Protein AF-A0A248YL00-F1 (afdb_monomer_lite)

Radius of gyration: 15.85 Å; chains: 1; bounding box: 40×35×30 Å

pLDDT: mean 76.65, std 16.55, range [33.88, 95.5]

Sequence (108 aa):
MCHTYYVLAGKTPVLVHNCGGPGRDLIDGDAQYHIISGNRTGGGHKWPGRPNKTVFPESWDTDKILDGVADVATNPSSTWTWQKGAHGSLYTRKEELSRVKIEDVYDG

Foldseek 3Di:
DWDWDFDDPPPDTDTDTRPDDFLPVVADPQRLCQQDCRDPVHRHQDPVGDPPHPHDDVPDDSRNVSRQVSCQVPDPPWDKDFPAADPPDQAHPVRHGTDIDTDDDDPD

Secondary structure (DSSP, 8-state):
--EEEEEEETTEEEEEEE----HHHHS-HHHHHHHHT-BTTB---STT--TT-PPPPTT--HHHHHHHHHHHHH-TTSEEEEEESSTT-SB-TTSPBPEEEEE-----

Structure (mmCIF, N/CA/C/O backbone):
data_AF-A0A248YL00-F1
#
_entry.id   AF-A0A248YL00-F1
#
loop_
_atom_site.group_PDB
_atom_site.id
_atom_site.type_symbol
_atom_site.label_atom_id
_atom_site.label_alt_id
_atom_site.label_comp_id
_atom_site.label_asym_id
_atom_site.label_entity_id
_atom_site.label_seq_id
_atom_site.pdbx_PDB_ins_code
_atom_site.Cartn_x
_atom_site.Cartn_y
_atom_site.Cartn_z
_atom_site.occupancy
_atom_site.B_iso_or_equiv
_atom_site.auth_seq_id
_atom_site.auth_comp_id
_atom_site.auth_asym_id
_atom_site.auth_atom_id
_atom_site.pdbx_PDB_model_num
ATOM 1 N N . MET A 1 1 ? -5.658 -14.967 -4.451 1.00 45.75 1 MET A N 1
ATOM 2 C CA . MET A 1 1 ? -5.856 -15.711 -3.185 1.00 45.75 1 MET A CA 1
ATOM 3 C C . MET A 1 1 ? -7.316 -15.533 -2.777 1.00 45.75 1 MET A C 1
ATOM 5 O O . MET A 1 1 ? -7.854 -14.477 -3.072 1.00 45.75 1 MET A O 1
ATOM 9 N N . CYS A 1 2 ? -8.003 -16.535 -2.217 1.00 45.75 2 CYS A N 1
ATOM 10 C CA . CYS A 1 2 ? -9.393 -16.342 -1.776 1.00 45.75 2 CYS A CA 1
ATOM 11 C C . CYS A 1 2 ? -9.405 -15.904 -0.314 1.00 45.75 2 CYS A C 1
ATOM 13 O O . CYS A 1 2 ? -8.961 -16.661 0.550 1.00 45.75 2 CYS A O 1
ATOM 15 N N . HIS A 1 3 ? -9.945 -14.719 -0.034 1.00 46.38 3 HIS A N 1
ATOM 16 C CA . HIS A 1 3 ? -10.181 -14.298 1.344 1.00 46.38 3 HIS A CA 1
ATOM 17 C C . HIS A 1 3 ? -11.506 -14.849 1.825 1.00 46.38 3 HIS A C 1
ATOM 19 O O . HIS A 1 3 ? -12.541 -14.726 1.165 1.00 46.38 3 HIS A O 1
ATOM 25 N N . THR A 1 4 ? -11.450 -15.483 2.989 1.00 44.22 4 THR A N 1
ATOM 26 C CA . THR A 1 4 ? -12.624 -16.006 3.674 1.00 44.22 4 THR A CA 1
ATOM 27 C C . THR A 1 4 ? -12.886 -15.107 4.863 1.00 44.22 4 THR A C 1
ATOM 29 O O . THR A 1 4 ? -12.077 -15.053 5.787 1.00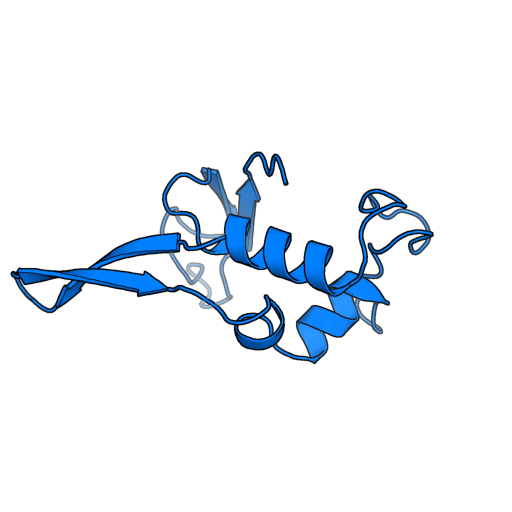 44.22 4 THR A O 1
ATOM 32 N N . TYR A 1 5 ? -14.008 -14.395 4.844 1.00 49.81 5 TYR A N 1
ATOM 33 C CA . TYR A 1 5 ? -14.418 -13.557 5.962 1.00 49.81 5 TYR A CA 1
ATOM 34 C C . TYR A 1 5 ? -15.803 -13.955 6.463 1.00 49.81 5 TYR A C 1
ATOM 36 O O . TYR A 1 5 ? -16.685 -14.373 5.707 1.00 49.81 5 TYR A O 1
ATOM 44 N N . TYR A 1 6 ? -15.982 -13.812 7.775 1.00 44.88 6 TYR A N 1
ATOM 45 C CA . TYR A 1 6 ? -17.276 -13.935 8.426 1.00 44.88 6 TYR A CA 1
ATOM 46 C C . TYR A 1 6 ? -17.928 -12.560 8.462 1.00 44.88 6 TYR A C 1
ATOM 48 O O . TYR A 1 6 ? -17.445 -11.663 9.152 1.00 44.88 6 TYR A O 1
ATOM 56 N N . VAL A 1 7 ? -19.038 -12.394 7.745 1.00 46.34 7 VAL A N 1
ATOM 57 C CA . VAL A 1 7 ? -19.884 -11.206 7.905 1.00 46.34 7 VAL A CA 1
ATOM 58 C C . VAL A 1 7 ? -21.054 -11.568 8.804 1.00 46.34 7 VAL A C 1
ATOM 60 O O . VAL A 1 7 ? -21.720 -12.584 8.598 1.00 46.34 7 VAL A O 1
ATOM 63 N N . LEU A 1 8 ? -21.326 -10.729 9.800 1.00 43.12 8 LEU A N 1
ATOM 64 C CA . LEU A 1 8 ? -22.530 -10.852 10.613 1.00 43.12 8 LEU A CA 1
ATOM 65 C C . LEU A 1 8 ? -23.703 -10.201 9.873 1.00 43.12 8 LEU A C 1
ATOM 67 O O . LEU A 1 8 ? -23.865 -8.982 9.889 1.00 43.12 8 LEU A O 1
ATOM 71 N N . ALA A 1 9 ? -24.543 -11.019 9.237 1.00 45.09 9 ALA A N 1
ATOM 72 C CA . ALA A 1 9 ? -25.847 -10.587 8.743 1.00 45.09 9 ALA A CA 1
ATOM 73 C C . ALA A 1 9 ? -26.867 -10.732 9.886 1.00 45.09 9 ALA A C 1
ATOM 75 O O . ALA A 1 9 ? -27.526 -11.761 10.050 1.00 45.09 9 ALA A O 1
ATOM 76 N N . GLY A 1 10 ? -26.936 -9.724 10.756 1.00 67.88 10 GLY A N 1
ATOM 77 C CA . GLY A 1 10 ? -27.701 -9.820 12.001 1.00 67.88 10 GLY A CA 1
ATOM 78 C C . GLY A 1 10 ? -27.000 -10.725 13.022 1.00 67.88 10 GLY A C 1
ATOM 79 O O . GLY A 1 10 ? -25.908 -10.399 13.473 1.00 67.88 10 GLY A O 1
ATOM 80 N N . LYS A 1 11 ? -27.628 -11.845 13.415 1.00 48.00 11 LYS A N 1
ATOM 81 C CA . LYS A 1 11 ? -27.058 -12.825 14.373 1.00 48.00 11 LYS A CA 1
ATOM 82 C C . LYS A 1 11 ? -26.432 -14.057 13.709 1.00 48.00 11 LYS A C 1
ATOM 84 O O . LYS A 1 11 ? -25.841 -14.875 14.408 1.00 48.00 11 LYS A O 1
ATOM 89 N N . THR A 1 12 ? -26.578 -14.209 12.396 1.00 33.88 12 THR A N 1
ATOM 90 C CA . THR A 1 12 ? -26.099 -15.392 11.676 1.00 33.88 12 THR A CA 1
ATOM 91 C C . THR A 1 12 ? -24.773 -15.065 10.990 1.00 33.88 12 THR A C 1
ATOM 93 O O . THR A 1 12 ? -24.739 -14.136 10.178 1.00 33.88 12 THR A O 1
ATOM 96 N N . PRO A 1 13 ? -23.679 -15.789 11.290 1.00 41.62 13 PRO A N 1
ATOM 97 C CA . PRO A 1 13 ? -22.437 -15.633 10.549 1.00 41.62 13 PRO A CA 1
ATOM 98 C C . PRO A 1 13 ? -22.618 -16.214 9.144 1.00 41.62 13 PRO A C 1
ATOM 100 O O . PRO A 1 13 ? -22.930 -17.394 8.985 1.00 41.62 13 PRO A O 1
ATOM 103 N N . VAL A 1 14 ? -22.437 -15.376 8.124 1.00 39.72 14 VAL A N 1
ATOM 104 C CA . VAL A 1 14 ? -22.437 -15.801 6.722 1.00 39.72 14 VAL A CA 1
ATOM 105 C C . VAL A 1 14 ? -20.990 -15.994 6.297 1.00 39.72 14 VAL A C 1
ATOM 107 O O . VAL A 1 14 ? -20.178 -15.071 6.402 1.00 39.72 14 VAL A O 1
ATOM 110 N N . LEU A 1 15 ? -20.678 -17.207 5.839 1.00 52.53 15 LEU A N 1
ATOM 111 C CA . LEU A 1 15 ? -19.379 -17.537 5.274 1.00 52.53 15 LEU A CA 1
ATOM 112 C C . LEU A 1 15 ? -19.325 -17.000 3.845 1.00 52.53 15 LEU A C 1
ATOM 114 O O . LEU A 1 15 ? -20.005 -17.519 2.958 1.00 52.53 15 LEU A O 1
ATOM 118 N N . VAL A 1 16 ? -18.550 -15.939 3.635 1.00 55.16 16 VAL A N 1
ATOM 119 C CA . VAL A 1 16 ? -18.374 -15.358 2.306 1.00 55.16 16 VAL A CA 1
ATOM 120 C C . VAL A 1 16 ? -17.027 -15.796 1.760 1.00 55.16 16 VAL A C 1
ATOM 122 O O . VAL A 1 16 ? -15.976 -15.534 2.346 1.00 55.16 16 VAL A O 1
ATOM 125 N N . HIS A 1 17 ? -17.082 -16.476 0.620 1.00 44.38 17 HIS A N 1
ATOM 126 C CA . HIS A 1 17 ? -15.912 -16.862 -0.150 1.00 44.38 17 HIS A CA 1
ATOM 127 C C . HIS A 1 17 ? -15.703 -15.807 -1.233 1.00 44.38 17 HIS A C 1
ATOM 129 O O . HIS A 1 17 ? -16.351 -15.859 -2.279 1.00 44.38 17 HIS A O 1
ATOM 135 N N . ASN A 1 18 ? -14.814 -14.844 -0.992 1.00 51.84 18 ASN A N 1
ATOM 136 C CA . ASN A 1 18 ? -14.387 -13.930 -2.045 1.00 51.84 18 ASN A CA 1
ATOM 137 C C . ASN A 1 18 ? -13.308 -14.623 -2.892 1.00 51.84 18 ASN A C 1
ATOM 139 O O . ASN A 1 18 ? -12.109 -14.425 -2.688 1.00 51.84 18 ASN A O 1
ATOM 143 N N . CYS A 1 19 ? -13.741 -15.514 -3.788 1.00 51.91 19 CYS A N 1
ATOM 144 C CA . CYS A 1 19 ? -12.876 -16.146 -4.780 1.00 51.91 19 CYS A CA 1
ATOM 145 C C . CYS A 1 19 ? -12.979 -15.410 -6.125 1.00 51.91 19 CYS A C 1
ATOM 147 O O . CYS A 1 19 ? -13.810 -15.762 -6.957 1.00 51.91 19 CYS A O 1
ATOM 149 N N . GLY A 1 20 ? -12.077 -14.445 -6.339 1.00 47.25 20 GLY A N 1
ATOM 150 C CA . GLY A 1 20 ? -11.693 -13.950 -7.666 1.00 47.25 20 GLY A CA 1
ATOM 151 C C . GLY A 1 20 ? -12.284 -12.602 -8.094 1.00 47.25 20 GLY A C 1
ATOM 152 O O . GLY A 1 20 ? -13.392 -12.545 -8.614 1.00 47.25 20 GLY A O 1
ATOM 153 N N . GLY A 1 21 ? -11.463 -11.557 -7.980 1.00 51.25 21 GLY A N 1
ATOM 154 C CA . GLY A 1 21 ? -11.537 -10.281 -8.698 1.00 51.25 21 GLY A CA 1
ATOM 155 C C . GLY A 1 21 ? -10.246 -9.506 -8.393 1.00 51.25 21 GLY A C 1
ATOM 156 O O . GLY A 1 21 ? -9.897 -9.436 -7.212 1.00 51.25 21 GLY A O 1
ATOM 157 N N . PRO A 1 22 ? -9.477 -9.041 -9.401 1.00 62.25 22 PRO A N 1
ATOM 158 C CA . PRO A 1 22 ? -8.160 -8.426 -9.211 1.00 62.25 22 PRO A CA 1
ATOM 159 C C . PRO A 1 22 ? -8.292 -7.246 -8.250 1.00 62.25 22 PRO A C 1
ATOM 161 O O . PRO A 1 22 ? -9.336 -6.603 -8.242 1.00 62.25 22 PRO A O 1
ATOM 164 N N . GLY A 1 23 ? -7.264 -6.868 -7.494 1.00 60.06 23 GLY A N 1
ATOM 165 C CA . GLY A 1 23 ? -7.291 -5.676 -6.638 1.00 60.06 23 GLY A CA 1
ATOM 166 C C . GLY A 1 23 ? -7.801 -4.414 -7.355 1.00 60.06 23 GLY A C 1
ATOM 167 O O . GLY A 1 23 ? -8.264 -3.485 -6.706 1.00 60.06 23 GLY A O 1
ATOM 168 N N . ARG A 1 24 ? -7.824 -4.409 -8.696 1.00 69.06 24 ARG A N 1
ATOM 169 C CA . ARG A 1 24 ? -8.519 -3.438 -9.554 1.00 69.06 24 ARG A CA 1
ATOM 170 C C . ARG A 1 24 ? -10.020 -3.253 -9.291 1.00 69.06 24 ARG A C 1
ATOM 172 O O . ARG A 1 24 ? -10.527 -2.174 -9.574 1.00 69.06 24 ARG A O 1
ATOM 179 N N . ASP A 1 25 ? -10.720 -4.269 -8.802 1.00 75.25 25 ASP A N 1
ATOM 180 C CA . ASP A 1 25 ? -12.159 -4.200 -8.524 1.00 75.25 25 ASP A CA 1
ATOM 181 C C . ASP A 1 25 ? -12.435 -3.575 -7.147 1.00 75.25 25 ASP A C 1
ATOM 183 O O . ASP A 1 25 ? -13.491 -2.984 -6.926 1.00 75.25 25 ASP A O 1
ATOM 187 N N . LEU A 1 26 ? -11.473 -3.683 -6.220 1.00 79.75 26 LEU A N 1
ATOM 188 C CA . LEU A 1 26 ? -11.559 -3.152 -4.855 1.00 79.75 26 LEU A CA 1
ATOM 189 C C . LEU A 1 26 ? -10.900 -1.776 -4.700 1.00 79.75 26 LEU A C 1
ATOM 191 O O . LEU A 1 26 ? -11.250 -1.018 -3.796 1.00 79.75 26 LEU A O 1
ATOM 195 N N . ILE A 1 27 ? -9.944 -1.455 -5.567 1.00 79.88 27 ILE A N 1
ATOM 196 C CA . ILE A 1 27 ? -9.185 -0.206 -5.565 1.00 79.88 27 ILE A CA 1
ATOM 197 C C . ILE A 1 27 ? -9.671 0.630 -6.747 1.00 79.88 27 ILE A C 1
ATOM 199 O O . ILE A 1 27 ? -9.594 0.180 -7.886 1.00 79.88 27 ILE A O 1
ATOM 203 N N . ASP A 1 28 ? -10.149 1.853 -6.520 1.00 86.69 28 ASP A N 1
ATOM 204 C CA . ASP A 1 28 ? -10.611 2.706 -7.619 1.00 86.69 28 ASP A CA 1
ATOM 205 C C . ASP A 1 28 ? -9.469 3.100 -8.577 1.00 86.69 28 ASP A C 1
ATOM 207 O O . ASP A 1 28 ? -8.288 3.061 -8.230 1.00 86.69 28 ASP A O 1
ATOM 211 N N . GLY A 1 29 ? -9.815 3.496 -9.803 1.00 87.25 29 GLY A N 1
ATOM 212 C CA . GLY A 1 29 ? -8.830 3.766 -10.852 1.00 87.25 29 GLY A CA 1
ATOM 213 C C . GLY A 1 29 ? -7.815 4.873 -10.528 1.00 87.25 29 GLY A C 1
ATOM 214 O O . GLY A 1 29 ? -6.658 4.752 -10.936 1.00 87.25 29 GLY A O 1
ATOM 215 N N . ASP A 1 30 ? -8.192 5.926 -9.787 1.00 88.25 30 ASP A N 1
ATOM 216 C CA . ASP A 1 30 ? -7.230 6.966 -9.388 1.00 88.25 30 ASP A CA 1
ATOM 217 C C . ASP A 1 30 ? -6.284 6.437 -8.309 1.00 88.25 30 ASP A C 1
ATOM 219 O O . ASP A 1 30 ? -5.076 6.662 -8.395 1.00 88.25 30 ASP A O 1
ATOM 223 N N . ALA A 1 31 ? -6.795 5.657 -7.353 1.00 86.62 31 ALA A N 1
ATOM 224 C CA . ALA A 1 31 ? -5.963 4.990 -6.357 1.00 86.62 31 ALA A CA 1
ATOM 225 C C . ALA A 1 31 ? -5.001 3.974 -6.997 1.00 86.62 31 ALA A C 1
ATOM 227 O O . ALA A 1 31 ? -3.812 3.973 -6.672 1.00 86.62 31 ALA A O 1
ATOM 228 N N . GLN A 1 32 ? -5.459 3.173 -7.965 1.00 91.50 32 GLN A N 1
ATOM 229 C CA . GLN A 1 32 ? -4.591 2.277 -8.739 1.00 91.50 32 GLN A CA 1
ATOM 230 C C . GLN A 1 32 ? -3.488 3.065 -9.451 1.00 91.50 32 GLN A C 1
ATOM 232 O O . GLN A 1 32 ? -2.304 2.738 -9.335 1.00 91.50 32 GLN A O 1
ATOM 237 N N . TYR A 1 33 ? -3.856 4.135 -10.161 1.00 93.44 33 TYR A N 1
ATOM 238 C CA . TYR A 1 33 ? -2.897 4.976 -10.868 1.00 93.44 33 TYR A CA 1
ATOM 239 C C . TYR A 1 33 ? -1.905 5.633 -9.901 1.00 93.44 33 TYR A C 1
ATOM 241 O O . TYR A 1 33 ? -0.704 5.637 -10.172 1.00 93.44 33 TYR A O 1
ATOM 249 N N . HIS A 1 34 ? -2.367 6.109 -8.742 1.00 93.75 34 HIS A N 1
ATOM 250 C CA . HIS A 1 34 ? -1.519 6.648 -7.684 1.00 93.75 34 HIS A CA 1
ATOM 251 C C . HIS A 1 34 ? -0.529 5.600 -7.159 1.00 93.75 34 HIS A C 1
ATOM 253 O O . HIS A 1 34 ? 0.659 5.892 -7.043 1.00 93.75 34 HIS A O 1
ATOM 259 N N . ILE A 1 35 ? -0.971 4.372 -6.876 1.00 93.00 35 ILE A N 1
ATOM 260 C CA . ILE A 1 35 ? -0.092 3.295 -6.397 1.00 93.00 35 ILE A CA 1
ATOM 261 C C . ILE A 1 35 ? 0.961 2.958 -7.456 1.00 93.00 35 ILE A C 1
ATOM 263 O O . ILE A 1 35 ? 2.153 2.930 -7.149 1.00 93.00 35 ILE A O 1
ATOM 267 N N . ILE A 1 36 ? 0.541 2.744 -8.703 1.00 95.00 36 ILE A N 1
ATOM 268 C CA . ILE A 1 36 ? 1.391 2.182 -9.756 1.00 95.00 36 ILE A CA 1
ATOM 269 C C . ILE A 1 36 ? 2.303 3.235 -10.383 1.00 95.00 36 ILE A C 1
ATOM 271 O O . ILE A 1 36 ? 3.524 3.109 -10.315 1.00 95.00 36 ILE A O 1
ATOM 275 N N . SER A 1 37 ? 1.730 4.281 -10.974 1.00 94.19 37 SER A N 1
ATOM 276 C CA . SER A 1 37 ? 2.462 5.278 -11.771 1.00 94.19 37 SER A CA 1
ATOM 277 C C . SER A 1 37 ? 2.677 6.593 -11.027 1.00 94.19 37 SER A C 1
ATOM 279 O O . SER A 1 37 ? 3.664 7.294 -11.254 1.00 94.19 37 SER A O 1
ATOM 281 N N . GLY A 1 38 ? 1.776 6.909 -10.104 1.00 93.12 38 GLY A N 1
ATOM 282 C CA . GLY A 1 38 ? 1.723 8.181 -9.413 1.00 93.12 38 GLY A CA 1
ATOM 283 C C . GLY A 1 38 ? 0.949 9.245 -10.174 1.00 93.12 38 GLY A C 1
ATOM 284 O O . GLY A 1 38 ? 1.000 9.350 -11.396 1.00 93.12 38 GLY A O 1
ATOM 285 N N . ASN A 1 39 ? 0.279 10.105 -9.418 1.00 90.50 39 ASN A N 1
ATOM 286 C CA . ASN A 1 39 ? -0.438 11.266 -9.925 1.00 90.50 39 ASN A CA 1
ATOM 287 C C . ASN A 1 39 ? 0.159 12.562 -9.341 1.00 90.50 39 ASN A C 1
ATOM 289 O O . ASN A 1 39 ? 1.299 12.597 -8.858 1.00 90.50 39 ASN A O 1
ATOM 293 N N . ARG A 1 40 ? -0.585 13.669 -9.441 1.00 88.38 40 ARG A N 1
ATOM 294 C CA . ARG A 1 40 ? 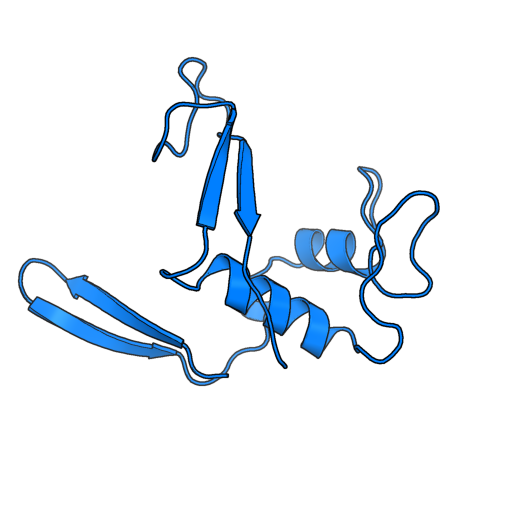-0.135 15.001 -9.002 1.00 88.38 40 ARG A CA 1
ATOM 295 C C . ARG A 1 40 ? 0.083 15.096 -7.488 1.00 88.38 40 ARG A C 1
ATOM 297 O O . ARG A 1 40 ? 0.848 15.948 -7.052 1.00 88.38 40 ARG A O 1
ATOM 304 N N . THR A 1 41 ? -0.563 14.243 -6.694 1.00 86.75 41 THR A N 1
ATOM 305 C CA . THR A 1 41 ? -0.435 14.251 -5.226 1.00 86.75 41 THR A CA 1
ATOM 306 C C . THR A 1 41 ? 0.701 13.353 -4.729 1.00 86.75 41 THR A C 1
ATOM 308 O O . THR A 1 41 ? 1.015 13.362 -3.541 1.00 86.75 41 THR A O 1
ATOM 311 N N . GLY A 1 42 ? 1.351 12.599 -5.623 1.00 86.75 42 GLY A N 1
ATOM 312 C CA . GLY A 1 42 ? 2.445 11.692 -5.289 1.00 86.75 42 GLY A CA 1
ATOM 313 C C . GLY A 1 42 ? 2.244 10.312 -5.904 1.00 86.75 42 GLY A C 1
ATOM 314 O O . GLY A 1 42 ? 1.799 10.206 -7.042 1.00 86.75 42 GLY A O 1
ATOM 315 N N . GLY A 1 43 ? 2.608 9.267 -5.160 1.00 76.81 43 GLY A N 1
ATOM 316 C CA . GLY A 1 43 ? 2.504 7.875 -5.612 1.00 76.81 43 GLY A CA 1
ATOM 317 C C . GLY A 1 43 ? 3.426 7.523 -6.786 1.00 76.81 43 GLY A C 1
ATOM 318 O O . GLY A 1 43 ? 4.112 8.406 -7.290 1.00 76.81 43 GLY A O 1
ATOM 319 N N . GLY A 1 44 ? 3.459 6.260 -7.212 1.00 92.75 44 GLY A N 1
ATOM 320 C CA . GLY A 1 44 ? 4.415 5.712 -8.186 1.00 92.75 44 GLY A CA 1
ATOM 321 C C . GLY A 1 44 ? 5.386 4.729 -7.536 1.00 92.75 44 GLY A C 1
ATOM 322 O O . GLY A 1 44 ? 6.592 4.962 -7.514 1.00 92.75 44 GLY A O 1
ATOM 323 N N . HIS A 1 45 ? 4.837 3.684 -6.923 1.00 95.38 45 HIS A N 1
ATOM 324 C CA . HIS A 1 45 ? 5.558 2.691 -6.129 1.00 95.38 45 HIS A CA 1
ATOM 325 C C . HIS A 1 45 ? 5.932 1.440 -6.929 1.00 95.38 45 HIS A C 1
ATOM 327 O O . HIS A 1 45 ? 6.772 0.663 -6.477 1.00 95.38 45 HIS A O 1
ATOM 333 N N . LYS A 1 46 ? 5.340 1.223 -8.110 1.00 95.50 46 LYS A N 1
ATOM 334 C CA . LYS A 1 46 ? 5.763 0.127 -8.987 1.00 95.50 46 LYS A CA 1
ATOM 335 C C . LYS A 1 46 ? 7.176 0.403 -9.493 1.00 95.50 46 LYS A C 1
ATOM 337 O O . LYS A 1 46 ? 7.431 1.499 -9.988 1.00 95.50 46 LYS A O 1
ATOM 342 N N . TRP A 1 47 ? 8.062 -0.588 -9.400 1.00 94.00 47 TRP A N 1
ATOM 343 C CA . TRP A 1 47 ? 9.419 -0.518 -9.945 1.00 94.00 47 TRP A CA 1
ATOM 344 C C . TRP A 1 47 ? 9.424 -0.032 -11.413 1.00 94.00 47 TRP A C 1
ATOM 346 O O . TRP A 1 47 ? 8.568 -0.464 -12.191 1.00 94.00 47 TRP A O 1
ATOM 356 N N . PRO A 1 48 ? 10.341 0.871 -11.816 1.00 94.81 48 PRO A N 1
ATOM 357 C CA . PRO A 1 48 ? 11.486 1.416 -11.064 1.00 94.81 48 PRO A CA 1
ATOM 358 C C . PRO A 1 48 ? 11.130 2.491 -10.021 1.00 94.81 48 PRO A C 1
ATOM 360 O O . PRO A 1 48 ? 12.003 2.988 -9.316 1.00 94.81 48 PRO A O 1
ATOM 363 N N . GLY A 1 49 ? 9.848 2.827 -9.890 1.00 92.56 49 GLY A N 1
ATOM 364 C CA . GLY A 1 49 ? 9.332 3.778 -8.917 1.00 92.56 49 GLY A CA 1
ATOM 365 C C . GLY A 1 49 ? 9.660 5.230 -9.233 1.00 92.56 49 GLY A C 1
ATOM 366 O O . GLY A 1 49 ? 10.498 5.564 -10.070 1.00 92.56 49 GLY A O 1
ATOM 367 N N . ARG A 1 50 ? 8.976 6.134 -8.535 1.00 91.56 50 ARG A N 1
ATOM 368 C CA . ARG A 1 50 ? 9.327 7.556 -8.510 1.00 91.56 50 ARG A CA 1
ATOM 369 C C . ARG A 1 50 ? 10.389 7.832 -7.438 1.00 91.56 50 ARG A C 1
ATOM 371 O O . ARG A 1 50 ? 10.460 7.104 -6.447 1.00 91.56 50 ARG A O 1
ATOM 378 N N . PRO A 1 51 ? 11.176 8.916 -7.580 1.00 92.00 51 PRO A N 1
ATOM 379 C CA . PRO A 1 51 ? 12.188 9.287 -6.595 1.00 92.00 51 PRO A CA 1
ATOM 380 C C . PRO A 1 51 ? 11.625 9.369 -5.169 1.00 92.00 51 PRO A C 1
ATOM 382 O O . PRO A 1 51 ? 10.524 9.883 -4.956 1.00 92.00 51 PRO A O 1
ATOM 385 N N . ASN A 1 52 ? 12.409 8.909 -4.190 1.00 88.69 52 ASN A N 1
ATOM 386 C CA . ASN A 1 52 ? 12.075 8.927 -2.758 1.00 88.69 52 ASN A CA 1
ATOM 387 C C . ASN A 1 52 ? 10.828 8.106 -2.369 1.00 88.69 52 ASN A C 1
ATOM 389 O O . ASN A 1 52 ? 10.171 8.411 -1.370 1.00 88.69 52 ASN A O 1
ATOM 393 N N . LYS A 1 53 ? 10.478 7.074 -3.145 1.00 86.62 53 LYS A N 1
ATOM 394 C CA . LYS A 1 53 ? 9.434 6.104 -2.792 1.00 86.62 53 LYS A CA 1
ATOM 395 C C . LYS A 1 53 ? 10.047 4.760 -2.418 1.00 86.62 53 LYS A C 1
ATOM 397 O O . LYS A 1 53 ? 11.005 4.318 -3.040 1.00 86.62 53 LYS A O 1
ATOM 402 N N . THR A 1 54 ? 9.450 4.092 -1.433 1.00 90.38 54 THR A N 1
ATOM 403 C CA . THR A 1 54 ? 9.650 2.652 -1.241 1.00 90.38 54 THR A CA 1
ATOM 404 C C . THR A 1 54 ? 8.932 1.933 -2.373 1.00 90.38 54 THR A C 1
ATOM 406 O O . THR A 1 54 ? 7.735 2.161 -2.574 1.00 90.38 54 THR A O 1
ATOM 409 N N . VAL A 1 55 ? 9.667 1.122 -3.123 1.00 92.88 55 VAL A N 1
ATOM 410 C CA . VAL A 1 55 ? 9.172 0.445 -4.322 1.00 92.88 55 VAL A CA 1
ATOM 411 C C . VAL A 1 55 ? 8.789 -0.997 -4.026 1.00 92.88 55 VAL A C 1
ATOM 413 O O . VAL A 1 55 ? 9.400 -1.644 -3.176 1.00 92.88 55 VAL A O 1
ATOM 416 N N . PHE A 1 56 ? 7.779 -1.491 -4.738 1.00 94.44 56 PHE A N 1
ATOM 417 C CA . PHE A 1 56 ? 7.489 -2.923 -4.788 1.00 94.44 56 PHE A CA 1
ATOM 418 C C . PHE A 1 56 ? 8.633 -3.679 -5.485 1.00 94.44 56 PHE A C 1
ATOM 420 O O . PHE A 1 56 ? 9.387 -3.060 -6.247 1.00 94.44 56 PHE A O 1
ATOM 427 N N . PRO A 1 57 ? 8.770 -4.999 -5.251 1.00 94.06 57 PRO A N 1
ATOM 428 C CA . PRO A 1 57 ? 9.764 -5.816 -5.938 1.00 94.06 57 PRO A CA 1
ATOM 429 C C . PRO A 1 57 ? 9.683 -5.663 -7.460 1.00 94.06 57 PRO A C 1
ATOM 431 O O . PRO A 1 57 ? 8.595 -5.605 -8.029 1.00 94.06 57 PRO A O 1
ATOM 434 N N . GLU A 1 58 ? 10.838 -5.647 -8.123 1.00 94.88 58 GLU A N 1
ATOM 435 C CA . GLU A 1 58 ? 10.932 -5.516 -9.585 1.00 94.88 58 GLU A CA 1
ATOM 436 C C . GLU A 1 58 ? 10.156 -6.605 -10.339 1.00 94.88 58 GLU A C 1
ATOM 438 O O . GLU A 1 58 ? 9.601 -6.347 -11.404 1.00 94.88 58 GLU A O 1
ATOM 443 N N . SER A 1 59 ? 10.078 -7.810 -9.771 1.00 93.94 59 SER A N 1
ATOM 444 C CA . SER A 1 59 ? 9.382 -8.948 -10.372 1.00 93.94 59 SER A CA 1
ATOM 445 C C . SER A 1 59 ? 7.856 -8.857 -10.316 1.00 93.94 59 SER A C 1
ATOM 447 O O . SER A 1 59 ? 7.190 -9.674 -10.949 1.00 93.94 59 SER A O 1
ATOM 449 N N . TRP A 1 60 ? 7.285 -7.916 -9.560 1.00 91.50 60 TRP A N 1
ATOM 450 C CA . TRP A 1 60 ? 5.836 -7.805 -9.426 1.00 91.50 60 TRP A CA 1
ATOM 451 C C . TRP A 1 60 ? 5.237 -6.975 -10.560 1.00 91.50 60 TRP A C 1
ATOM 453 O O . TRP A 1 60 ? 5.540 -5.791 -10.745 1.00 91.50 60 TRP A O 1
ATOM 463 N N . ASP A 1 61 ? 4.324 -7.592 -11.304 1.00 91.94 61 ASP A N 1
ATOM 464 C CA . ASP A 1 61 ? 3.483 -6.878 -12.250 1.00 91.94 61 ASP A CA 1
ATOM 465 C C . ASP A 1 61 ? 2.393 -6.054 -11.535 1.00 91.94 61 ASP A C 1
ATOM 467 O O . ASP A 1 61 ? 2.247 -6.056 -10.312 1.00 91.94 61 ASP A O 1
ATOM 471 N N . THR A 1 62 ? 1.642 -5.282 -12.321 1.00 91.62 62 THR A N 1
ATOM 472 C CA . THR A 1 62 ? 0.606 -4.392 -11.785 1.00 91.62 62 THR A CA 1
ATOM 473 C C . THR A 1 62 ? -0.490 -5.156 -11.048 1.00 91.62 62 THR A C 1
ATOM 475 O O . THR A 1 62 ? -0.955 -4.678 -10.018 1.00 91.62 62 THR A O 1
ATOM 478 N N . ASP A 1 63 ? -0.900 -6.314 -11.554 1.00 89.50 63 ASP A N 1
ATOM 479 C CA . ASP A 1 63 ? -2.011 -7.062 -10.979 1.00 89.50 63 ASP A CA 1
ATOM 480 C C . ASP A 1 63 ? -1.570 -7.695 -9.662 1.00 89.50 63 ASP A C 1
ATOM 482 O O . ASP A 1 63 ? -2.252 -7.523 -8.657 1.00 89.50 63 ASP A O 1
ATOM 486 N N . LYS A 1 64 ? -0.357 -8.262 -9.603 1.00 88.88 64 LYS A N 1
ATOM 487 C CA . LYS A 1 64 ? 0.208 -8.772 -8.344 1.00 88.88 64 LYS A CA 1
ATOM 488 C C . LYS A 1 64 ? 0.316 -7.695 -7.260 1.00 88.88 64 LYS A C 1
ATOM 490 O O . LYS A 1 64 ? 0.040 -7.973 -6.094 1.00 88.88 64 LYS A O 1
ATOM 495 N N . ILE A 1 65 ? 0.697 -6.470 -7.631 1.00 90.25 65 ILE A N 1
ATOM 496 C CA . ILE A 1 65 ? 0.745 -5.334 -6.697 1.00 90.25 65 ILE A CA 1
ATOM 497 C C . ILE A 1 65 ? -0.653 -5.004 -6.175 1.00 90.25 65 ILE A C 1
ATOM 499 O O . ILE A 1 65 ? -0.834 -4.871 -4.967 1.00 90.25 65 ILE A O 1
ATOM 503 N N . LEU A 1 66 ? -1.631 -4.838 -7.068 1.00 87.69 66 LEU A N 1
ATOM 504 C CA . LEU A 1 66 ? -2.981 -4.438 -6.674 1.00 87.69 66 LEU A CA 1
ATOM 505 C C . LEU A 1 66 ? -3.670 -5.528 -5.853 1.00 87.69 66 LEU A C 1
ATOM 507 O O . LEU A 1 66 ? -4.298 -5.206 -4.847 1.00 87.69 66 LEU A O 1
ATOM 511 N N . ASP A 1 67 ? -3.495 -6.793 -6.232 1.00 85.62 67 ASP A N 1
ATOM 512 C C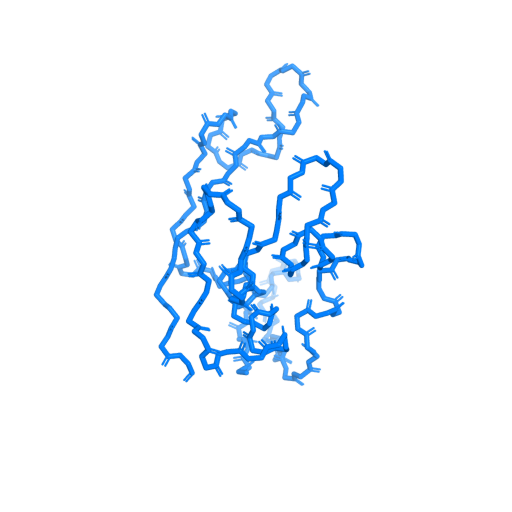A . ASP A 1 67 ? -3.972 -7.952 -5.479 1.00 85.62 67 ASP A CA 1
ATOM 513 C C . ASP A 1 67 ? -3.352 -7.974 -4.082 1.00 85.62 67 ASP A C 1
ATOM 515 O O . ASP A 1 67 ? -4.080 -8.000 -3.098 1.00 85.62 67 ASP A O 1
ATOM 519 N N . GLY A 1 68 ? -2.025 -7.860 -3.968 1.00 84.50 68 GLY A N 1
ATOM 520 C CA . GLY A 1 68 ? -1.352 -7.839 -2.668 1.00 84.50 68 GLY A CA 1
ATOM 521 C C . GLY A 1 68 ? -1.803 -6.676 -1.778 1.00 84.50 68 GLY A C 1
ATOM 522 O O . GLY A 1 68 ? -2.014 -6.856 -0.581 1.00 84.50 68 GLY A O 1
ATOM 523 N N . VAL A 1 69 ? -2.012 -5.482 -2.346 1.00 86.12 69 VAL A N 1
ATOM 524 C CA . VAL A 1 69 ? -2.541 -4.331 -1.593 1.00 86.12 69 VAL A CA 1
ATOM 525 C C . VAL A 1 69 ? -3.969 -4.589 -1.116 1.00 86.12 69 VAL A C 1
ATOM 527 O O . VAL A 1 69 ? -4.277 -4.305 0.042 1.00 86.12 69 VAL A O 1
ATOM 530 N N . ALA A 1 70 ? -4.836 -5.121 -1.978 1.00 84.69 70 ALA A N 1
ATOM 531 C CA . ALA A 1 70 ? -6.207 -5.455 -1.612 1.00 84.69 70 ALA A CA 1
ATOM 532 C C . ALA A 1 70 ? -6.253 -6.558 -0.544 1.00 84.69 70 ALA A C 1
ATOM 534 O O . ALA A 1 70 ? -7.025 -6.456 0.410 1.00 84.69 70 ALA A O 1
ATOM 535 N N . ASP A 1 71 ? -5.383 -7.559 -0.660 1.00 80.75 71 ASP A N 1
ATOM 536 C CA . ASP A 1 71 ? -5.253 -8.664 0.284 1.00 80.75 71 ASP A CA 1
ATOM 537 C C . ASP A 1 71 ? -4.889 -8.136 1.680 1.00 80.75 71 ASP A C 1
ATOM 539 O O . ASP A 1 71 ? -5.606 -8.392 2.644 1.00 80.75 71 ASP A O 1
ATOM 543 N N . VAL A 1 72 ? -3.849 -7.303 1.787 1.00 79.50 72 VAL A N 1
ATOM 544 C CA . VAL A 1 72 ? -3.443 -6.675 3.059 1.00 79.50 72 VAL A CA 1
ATOM 545 C C . VAL A 1 72 ? -4.516 -5.724 3.600 1.00 79.50 72 VAL A C 1
ATOM 547 O O . VAL A 1 72 ? -4.750 -5.659 4.801 1.00 79.50 72 VAL A O 1
ATOM 550 N N . ALA A 1 73 ? -5.196 -4.967 2.739 1.00 81.06 73 ALA A N 1
ATOM 551 C CA . ALA A 1 73 ? -6.215 -4.015 3.181 1.00 81.06 73 ALA A CA 1
ATOM 552 C C . ALA A 1 73 ? -7.507 -4.690 3.672 1.00 81.06 73 ALA A C 1
ATOM 554 O O . ALA A 1 73 ? -8.259 -4.083 4.436 1.00 81.06 73 ALA A O 1
ATOM 555 N N . THR A 1 74 ? -7.784 -5.916 3.224 1.00 77.94 74 THR A N 1
ATOM 556 C CA . THR A 1 74 ? -9.015 -6.652 3.551 1.00 77.94 74 THR A CA 1
ATOM 557 C C . THR A 1 74 ? -8.796 -7.813 4.516 1.00 77.94 74 THR A C 1
ATOM 559 O O . THR A 1 74 ? -9.776 -8.349 5.039 1.00 77.94 74 THR A O 1
ATOM 562 N N . ASN A 1 75 ? -7.545 -8.181 4.807 1.00 75.44 75 ASN A N 1
ATOM 563 C CA . ASN A 1 75 ? -7.242 -9.247 5.748 1.00 75.44 75 ASN A CA 1
ATOM 564 C C . ASN A 1 75 ? -7.593 -8.819 7.194 1.00 75.44 75 ASN A C 1
ATOM 566 O O . ASN A 1 75 ? -7.022 -7.862 7.729 1.00 75.44 75 ASN A O 1
ATOM 570 N N . PRO A 1 76 ? -8.512 -9.532 7.877 1.00 75.50 76 PRO A N 1
ATOM 571 C CA . PRO A 1 76 ? -8.893 -9.215 9.254 1.00 75.50 76 PRO A CA 1
ATOM 572 C C . PRO A 1 76 ? -7.761 -9.438 10.269 1.00 75.50 76 PRO A C 1
ATOM 574 O O . PRO A 1 76 ? -7.858 -8.958 11.397 1.00 75.50 76 PRO A O 1
ATOM 577 N N . SER A 1 77 ? -6.712 -10.180 9.900 1.00 78.25 77 SER A N 1
ATOM 578 C CA . SER A 1 77 ? -5.528 -10.408 10.733 1.00 78.25 77 SER A CA 1
ATOM 579 C C . SER A 1 77 ? -4.440 -9.346 10.566 1.00 78.25 77 SER A C 1
ATOM 581 O O . SER A 1 77 ? -3.487 -9.353 11.347 1.00 78.25 77 SER A O 1
ATOM 583 N N . SER A 1 78 ? -4.566 -8.426 9.606 1.00 76.94 78 SER A N 1
ATOM 584 C CA . SER A 1 78 ? -3.601 -7.338 9.461 1.00 76.94 78 SER A CA 1
ATOM 585 C C . SER A 1 78 ? -3.606 -6.431 10.689 1.00 76.94 78 SER A C 1
ATOM 587 O O . SER A 1 78 ? -4.606 -6.279 11.395 1.00 76.94 78 SER A O 1
ATOM 589 N N . THR A 1 79 ? -2.476 -5.779 10.945 1.00 84.44 79 THR A N 1
ATOM 590 C CA . THR A 1 79 ? -2.346 -4.840 12.061 1.00 84.44 79 THR A CA 1
ATOM 591 C C . THR A 1 79 ? -2.759 -3.442 11.620 1.00 84.44 79 THR A C 1
ATOM 593 O O . THR A 1 79 ? -2.112 -2.831 10.770 1.00 84.44 79 THR A O 1
ATOM 596 N N . TRP A 1 80 ? -3.822 -2.911 12.224 1.00 80.88 80 TRP A N 1
ATOM 597 C CA . TRP A 1 80 ? -4.347 -1.576 11.932 1.00 80.88 80 TRP A CA 1
ATOM 598 C C . TRP A 1 80 ? -3.888 -0.582 12.997 1.00 80.88 80 TRP A C 1
ATOM 600 O O . TRP A 1 80 ? -4.237 -0.694 14.170 1.00 80.88 80 TRP A O 1
ATOM 610 N N . THR A 1 81 ? -3.125 0.427 12.585 1.00 84.81 81 THR A N 1
ATOM 611 C CA . THR A 1 81 ? -2.618 1.485 13.464 1.00 84.81 81 THR A CA 1
ATOM 612 C C . THR A 1 81 ? -3.190 2.836 13.049 1.00 84.81 81 THR A C 1
ATOM 614 O O . THR A 1 81 ? -2.856 3.379 11.993 1.00 84.81 81 THR A O 1
ATOM 617 N N . TRP A 1 82 ? -4.029 3.426 13.901 1.00 83.81 82 TRP A N 1
ATOM 618 C CA . TRP A 1 82 ? -4.562 4.774 13.700 1.00 83.81 82 TRP A CA 1
ATOM 619 C C . TRP A 1 82 ? -3.489 5.811 14.028 1.00 83.81 82 TRP A C 1
ATOM 621 O O . TRP A 1 82 ? -3.118 6.010 15.179 1.00 83.81 82 TRP A O 1
ATOM 631 N N . GLN A 1 83 ? -2.994 6.488 12.998 1.00 80.00 83 GLN A N 1
ATOM 632 C CA . GLN A 1 83 ? -2.002 7.557 13.114 1.00 80.00 83 GLN A CA 1
ATOM 633 C C . GLN A 1 83 ? -2.650 8.920 13.377 1.00 80.00 83 GLN A C 1
ATOM 635 O O . GLN A 1 83 ? -2.037 9.798 13.979 1.00 80.00 83 GLN A O 1
ATOM 640 N N . LYS A 1 84 ? -3.889 9.110 12.909 1.00 81.06 84 LYS A N 1
ATOM 641 C CA . LYS A 1 84 ? -4.729 10.279 13.201 1.00 81.06 84 LYS A CA 1
ATOM 642 C C . LYS A 1 84 ? -6.166 9.803 13.382 1.00 81.06 84 LYS A C 1
ATOM 644 O O . LYS A 1 84 ? -6.658 9.044 12.552 1.00 81.06 84 LYS A O 1
ATOM 649 N N . GLY A 1 85 ? -6.838 10.299 14.417 1.00 81.75 85 GLY A N 1
ATOM 650 C CA . GLY A 1 85 ? -8.191 9.875 14.786 1.00 81.75 85 GLY A CA 1
ATOM 651 C C . GLY A 1 85 ? -8.198 8.941 15.994 1.00 81.75 85 GLY A C 1
ATOM 652 O O . GLY A 1 85 ? -7.148 8.531 16.483 1.00 81.75 85 GLY A O 1
ATOM 653 N N . ALA A 1 86 ? -9.393 8.664 16.514 1.00 80.38 86 ALA A N 1
ATOM 654 C CA . ALA A 1 86 ? -9.555 7.693 17.591 1.00 80.38 86 ALA A CA 1
ATOM 655 C C . ALA A 1 86 ? -9.415 6.268 17.039 1.00 80.38 86 ALA A C 1
ATOM 657 O O . ALA A 1 86 ? -9.807 6.006 15.901 1.00 80.38 86 ALA A O 1
ATOM 658 N N . HIS A 1 87 ? -8.884 5.356 17.854 1.00 80.06 87 HIS A N 1
ATOM 659 C CA . HIS A 1 87 ? -8.764 3.946 17.492 1.00 80.06 87 HIS A CA 1
ATOM 660 C C . HIS A 1 87 ? -10.131 3.367 17.097 1.00 80.06 87 HIS A C 1
ATOM 662 O O . HIS A 1 87 ? -11.121 3.602 17.790 1.00 80.06 87 HIS A O 1
ATOM 668 N N . GLY A 1 88 ? -10.193 2.651 15.972 1.00 78.44 88 GLY A N 1
ATOM 669 C CA . GLY A 1 88 ? -11.439 2.104 15.427 1.00 78.44 88 GLY A CA 1
ATOM 670 C C . GLY A 1 88 ? -12.359 3.113 14.725 1.00 78.44 88 GLY A C 1
ATOM 671 O O . GLY A 1 88 ? -13.392 2.713 14.199 1.00 78.44 88 GLY A O 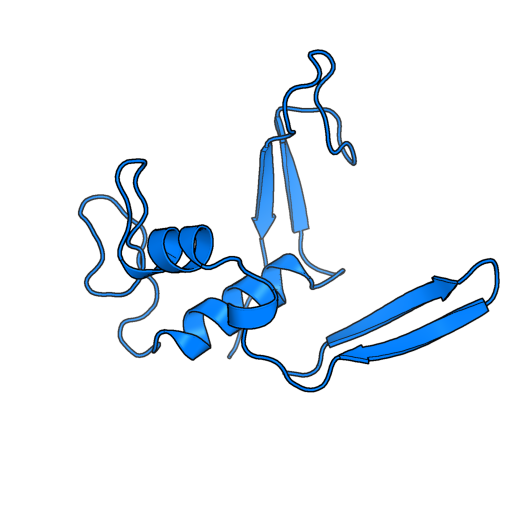1
ATOM 672 N N . SER A 1 89 ? -12.022 4.408 14.689 1.00 78.38 89 SER A N 1
ATOM 673 C CA . SER A 1 89 ? -12.891 5.429 14.091 1.00 78.38 89 SER A CA 1
ATOM 674 C C . SER A 1 89 ? -12.539 5.719 12.635 1.00 78.38 89 SER A C 1
ATOM 676 O O . SER A 1 89 ? -11.367 5.909 12.299 1.00 78.38 89 SER A O 1
ATOM 678 N N . LEU A 1 90 ? -13.561 5.862 11.789 1.00 71.06 90 LEU A N 1
ATOM 679 C CA . LEU A 1 90 ? -13.420 6.338 10.407 1.00 71.06 90 LEU A CA 1
ATOM 680 C C . LEU A 1 90 ? -13.133 7.843 10.327 1.00 71.06 90 LEU A C 1
ATOM 682 O O . LEU A 1 90 ? -12.467 8.294 9.398 1.00 71.06 90 LEU A O 1
ATOM 686 N N . TYR A 1 91 ? -13.587 8.607 11.323 1.00 75.50 91 TYR A N 1
ATOM 687 C CA . TYR A 1 91 ? -13.445 10.059 11.361 1.00 75.50 91 TYR A CA 1
ATOM 688 C C . TYR A 1 91 ? -12.743 10.532 12.634 1.00 75.50 91 TYR A C 1
ATOM 690 O O . TYR A 1 91 ? -12.843 9.945 13.717 1.00 75.50 91 TYR A O 1
ATOM 698 N N . THR A 1 92 ? -12.035 11.645 12.514 1.00 78.56 92 THR A N 1
ATOM 699 C CA . THR A 1 92 ? -11.515 12.399 13.650 1.00 78.56 92 THR A CA 1
ATOM 700 C C . THR A 1 92 ? -12.638 13.189 14.329 1.00 78.56 92 THR A C 1
ATOM 702 O O . THR A 1 92 ? -13.722 13.361 13.780 1.00 78.56 92 THR A O 1
ATOM 705 N N . ARG A 1 93 ? -12.364 13.771 15.506 1.00 82.12 93 ARG A N 1
ATOM 706 C CA . ARG A 1 93 ? -13.306 14.692 16.177 1.00 82.12 93 ARG A CA 1
ATOM 707 C C . ARG A 1 93 ? -13.649 15.942 15.354 1.00 82.12 93 ARG A C 1
ATOM 709 O O . ARG A 1 93 ? -14.598 16.631 15.693 1.00 82.12 93 ARG A O 1
ATOM 716 N N . LYS A 1 94 ? -12.853 16.251 14.326 1.00 87.81 94 LYS A N 1
ATOM 717 C CA . LYS A 1 94 ? -13.067 17.370 13.400 1.00 87.81 94 LYS A CA 1
ATOM 718 C C . LYS A 1 94 ? -13.766 16.932 12.107 1.00 87.81 94 LYS A C 1
ATOM 720 O O . LYS A 1 94 ? -13.699 17.660 11.128 1.00 87.81 94 LYS A O 1
ATOM 725 N N . GLU A 1 95 ? -14.332 15.723 12.076 1.00 84.31 95 GLU A N 1
ATOM 726 C CA . GLU A 1 95 ? -15.048 15.149 10.922 1.00 84.31 95 GLU A CA 1
ATOM 727 C C . GLU A 1 95 ? -14.176 14.930 9.670 1.00 84.31 95 GLU A C 1
ATOM 729 O O . GLU A 1 95 ? -14.652 14.516 8.619 1.00 84.31 95 GLU A O 1
ATOM 734 N N . GLU A 1 96 ? -12.863 15.123 9.786 1.00 78.44 96 GLU A N 1
ATOM 735 C CA . GLU A 1 96 ? -11.895 14.693 8.779 1.00 78.44 96 GLU A CA 1
ATOM 736 C C . GLU A 1 96 ? -11.724 13.170 8.828 1.00 78.44 96 GLU A C 1
ATOM 738 O O . GLU A 1 96 ? -11.800 12.581 9.910 1.00 78.44 96 GLU A O 1
ATOM 743 N N . LEU A 1 97 ? -11.397 12.541 7.698 1.00 73.31 97 LEU A N 1
ATOM 744 C CA . LEU A 1 97 ? -11.043 11.120 7.657 1.00 73.31 97 LEU A CA 1
ATOM 745 C C . LEU A 1 97 ? -9.855 10.806 8.582 1.00 73.31 97 LEU A C 1
ATOM 747 O O . LEU A 1 97 ? -8.863 11.544 8.643 1.00 73.31 97 LEU A O 1
ATOM 751 N N . SER A 1 98 ? -9.954 9.688 9.298 1.00 78.00 98 SER A N 1
ATOM 752 C CA . SER A 1 98 ? -8.846 9.127 10.070 1.00 78.00 98 SER A CA 1
ATOM 753 C C . SER A 1 98 ? -7.707 8.693 9.148 1.00 78.00 98 SER A C 1
ATOM 755 O O . SER A 1 98 ? -7.928 8.219 8.035 1.00 78.0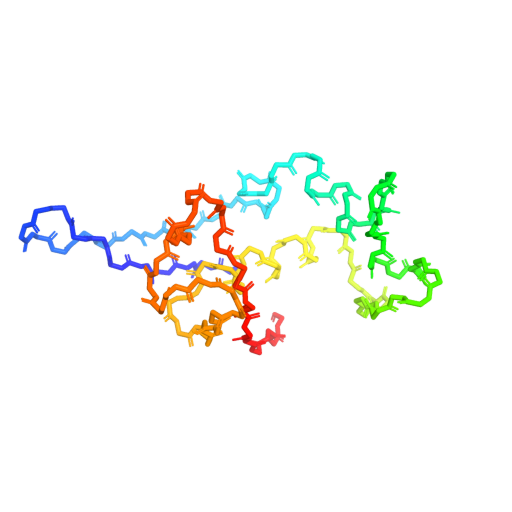0 98 SER A O 1
ATOM 757 N N . ARG A 1 99 ? -6.466 8.807 9.633 1.00 77.88 99 ARG A N 1
ATOM 758 C CA . ARG A 1 99 ? -5.292 8.263 8.940 1.00 77.88 99 ARG A CA 1
ATOM 759 C C . ARG A 1 99 ? -4.928 6.931 9.568 1.00 77.88 99 ARG A C 1
ATOM 761 O O . ARG A 1 99 ? -4.559 6.901 10.742 1.00 77.88 99 ARG A O 1
ATOM 768 N N . VAL A 1 100 ? -4.988 5.865 8.781 1.00 76.44 100 VAL A N 1
ATOM 769 C CA . VAL A 1 100 ? -4.710 4.501 9.235 1.00 76.44 100 VAL A CA 1
ATOM 770 C C . VAL A 1 100 ? -3.539 3.926 8.447 1.00 76.44 100 VAL A C 1
ATOM 772 O O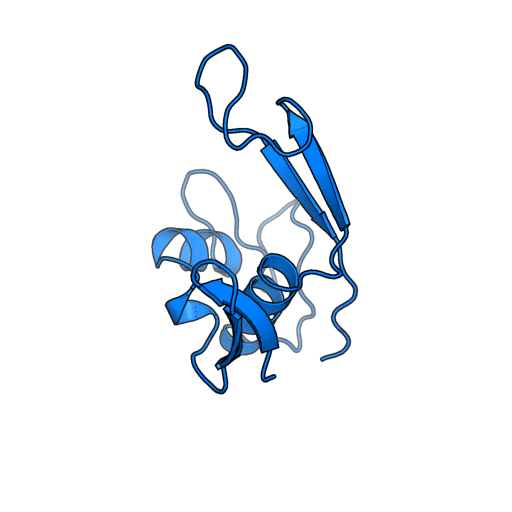 . VAL A 1 100 ? -3.459 4.088 7.231 1.00 76.44 100 VAL A O 1
ATOM 775 N N . LYS A 1 101 ? -2.613 3.286 9.159 1.00 82.19 101 LYS A N 1
ATOM 776 C CA . LYS A 1 101 ? -1.555 2.449 8.597 1.00 82.19 101 LYS A CA 1
ATOM 777 C C . LYS A 1 101 ? -1.971 0.996 8.799 1.00 82.19 101 LYS A C 1
ATOM 779 O O . LYS A 1 101 ? -2.287 0.626 9.927 1.00 82.19 101 LYS A O 1
ATOM 784 N N . ILE A 1 102 ? -1.979 0.213 7.729 1.00 77.88 102 ILE A N 1
ATOM 785 C CA . ILE A 1 102 ? -2.264 -1.222 7.766 1.00 77.88 102 ILE A CA 1
ATOM 786 C C . ILE A 1 102 ? -0.963 -1.938 7.423 1.00 77.88 102 ILE A C 1
ATOM 788 O O . ILE A 1 102 ? -0.294 -1.567 6.457 1.00 77.88 102 ILE A O 1
ATOM 792 N N . GLU A 1 103 ? -0.578 -2.899 8.250 1.00 80.06 103 GLU A N 1
ATOM 793 C CA . GLU A 1 103 ? 0.646 -3.678 8.080 1.00 80.06 103 GLU A CA 1
ATOM 794 C C . GLU A 1 103 ? 0.325 -5.162 8.116 1.00 80.06 103 GLU A C 1
ATOM 796 O O . GLU A 1 103 ? -0.414 -5.623 8.989 1.00 80.06 103 GLU A O 1
ATOM 801 N N . ASP A 1 104 ? 0.908 -5.894 7.176 1.00 75.12 104 ASP A N 1
ATOM 802 C CA . ASP A 1 104 ? 0.823 -7.343 7.103 1.00 75.12 104 ASP A CA 1
ATOM 803 C C . ASP A 1 104 ? 1.994 -7.895 6.283 1.00 75.12 104 ASP A C 1
ATOM 805 O O . ASP A 1 104 ? 2.661 -7.147 5.557 1.00 75.12 104 ASP A O 1
ATOM 809 N N . VAL A 1 105 ? 2.244 -9.196 6.404 1.00 78.00 105 VAL A N 1
ATOM 810 C CA . VAL A 1 105 ? 3.212 -9.913 5.570 1.00 78.00 105 VAL A CA 1
ATOM 811 C C . VAL A 1 105 ? 2.459 -10.566 4.420 1.00 78.00 105 VAL A C 1
ATOM 813 O O . VAL A 1 105 ? 1.515 -11.322 4.627 1.00 78.00 105 VAL A O 1
ATOM 816 N N . TYR A 1 106 ? 2.887 -10.267 3.196 1.00 72.38 106 TYR A N 1
ATOM 817 C CA . TYR A 1 106 ? 2.345 -10.883 1.994 1.00 72.38 106 TYR A CA 1
ATOM 818 C C . TYR A 1 106 ? 3.393 -11.792 1.353 1.00 72.38 106 TYR A C 1
ATOM 820 O O . TYR A 1 106 ? 4.338 -11.302 0.733 1.00 72.38 106 TYR A O 1
ATOM 828 N N . ASP A 1 107 ? 3.218 -13.105 1.503 1.00 67.00 107 ASP A N 1
ATOM 829 C CA . ASP A 1 107 ? 4.183 -14.117 1.042 1.00 67.00 107 ASP A CA 1
ATOM 830 C C . ASP A 1 107 ? 4.006 -14.550 -0.425 1.00 67.00 107 ASP A C 1
ATOM 832 O O . ASP A 1 107 ? 4.808 -15.333 -0.932 1.00 67.00 107 ASP A O 1
ATOM 836 N N . GLY A 1 108 ? 3.024 -13.983 -1.136 1.00 51.19 108 GLY A N 1
ATOM 837 C CA . GLY A 1 108 ? 2.829 -14.217 -2.569 1.00 51.19 108 GLY A CA 1
ATOM 838 C C . GLY A 1 108 ? 1.891 -15.368 -2.891 1.00 51.19 108 GLY A C 1
ATOM 839 O O . GLY A 1 108 ? 2.263 -16.538 -2.696 1.00 51.19 108 GLY A O 1
#